Protein AF-A0A7M4EY88-F1 (afdb_monomer)

Secondary structure (DSSP, 8-state):
--------S-----THHHHHHHHH--PPTT--HHHHHHHHHHHHHHHHHTTSS-GGGHHHHHHHHHHHH-TT-HHHHHHTT-SS--SSPPPHHHHHHHHHHHHHHHHHHHHH---TT------SS--------------PPP-

Sequence (143 aa):
MSLVLPDAFGHSTRSGGAYYELVGTLQCKGKTLSVYVLCLEPMLQCLVTQGALSVTDTDQIRLWQVRIGAQYSSDLLWNLNLVGSRSSPPDFSHLLREIHEEEEISRLRESMWVPEDVSPQRGPMGWVLTGSHGVLPQTTPHD

Nearest PDB structures (foldseek):
  7lgc-assembly2_B  TM=9.364E-01  e=1.004E-04  Homo sapiens
  8rb3-assembly1_A  TM=8.388E-01  e=1.911E-04  Mus musculus
  8uyo-assembly1_1  TM=8.401E-01  e=1.716E-04  Homo sapiens

Solvent-accessible surface area (backbone atoms only — not comparable to full-atom values): 9289 Å² total; per-residue (Å²): 136,82,88,70,75,77,85,84,70,85,88,82,54,70,73,71,45,55,53,52,49,55,72,67,48,58,46,56,90,97,58,56,67,59,61,45,56,60,63,43,48,66,53,54,52,48,34,37,76,70,68,70,38,55,77,88,46,46,38,51,52,50,53,51,48,47,64,76,19,44,78,86,41,59,70,58,35,54,75,69,53,52,77,53,88,64,91,68,63,56,52,71,68,58,46,47,49,56,44,52,54,51,52,50,52,48,50,50,53,59,71,65,60,68,72,88,74,76,58,80,78,77,52,100,62,94,72,80,88,75,80,88,77,84,91,76,88,82,84,77,86,80,133

InterPro domains:
  IPR026523 Paraneoplastic antigen Ma [PTHR23095] (5-111)
  IPR048270 Paraneoplastic antigen Ma-like, C-terminal domain [PF14893] (5-96)

Mean predicted aligned error: 14.21 Å

Radius of gyration: 25.91 Å; Cα contacts (8 Å, |Δi|>4): 82; chains: 1; bounding box: 69×44×75 Å

pLDDT: mean 76.91, std 20.42, range [38.06, 96.12]

Foldseek 3Di:
DDPDDPPPDDDDDDLVVLVVVLLPAADDPPDALLVSLVVNVVSLVVNVVNVNDPPQCSLVSSLVSSLRRDPPCVVLCVVLVSVDDDVDGDDSVVVSVSRVVSVVVVVVVVVPDDPPPPPPPCPPDRDDDDDDDDDDDDDDDDD

Organism: Crocodylus porosus (NCBI:txid8502)

Structure (mmCIF, N/CA/C/O backbone):
data_AF-A0A7M4EY88-F1
#
_entry.id   AF-A0A7M4EY88-F1
#
loop_
_atom_site.group_PDB
_atom_site.id
_atom_site.type_symbol
_atom_site.label_atom_id
_atom_site.label_alt_id
_atom_site.label_comp_id
_atom_site.label_asym_id
_atom_site.label_entity_id
_atom_site.label_seq_id
_atom_site.pdbx_PDB_ins_code
_atom_site.Cartn_x
_atom_site.Cartn_y
_atom_site.Cartn_z
_atom_site.occupancy
_atom_site.B_iso_or_equiv
_atom_site.auth_seq_id
_atom_site.auth_comp_id
_atom_site.auth_asym_id
_atom_site.auth_atom_id
_atom_site.pdbx_PDB_model_num
ATOM 1 N N . MET A 1 1 ? 3.029 30.764 -13.798 1.00 44.28 1 MET A N 1
ATOM 2 C CA . MET A 1 1 ? 2.711 29.334 -13.993 1.00 44.28 1 MET A CA 1
ATOM 3 C C . MET A 1 1 ? 2.152 28.829 -12.678 1.00 44.28 1 MET A C 1
ATOM 5 O O . MET A 1 1 ? 2.896 28.735 -11.715 1.00 44.28 1 MET A O 1
ATOM 9 N N . SER A 1 2 ? 0.830 28.683 -12.601 1.00 38.56 2 SER A N 1
ATOM 10 C CA . SER A 1 2 ? 0.125 28.331 -11.366 1.00 38.56 2 SER A CA 1
ATOM 11 C C . SER A 1 2 ? 0.127 26.810 -11.218 1.00 38.56 2 SER A C 1
ATOM 13 O O . SER A 1 2 ? -0.500 26.126 -12.023 1.00 38.56 2 SER A O 1
ATOM 15 N N . LEU A 1 3 ? 0.866 26.275 -10.244 1.00 46.06 3 LEU A N 1
ATOM 16 C CA . LEU A 1 3 ? 0.772 24.870 -9.839 1.00 46.06 3 LEU A CA 1
ATOM 17 C C . LEU A 1 3 ? -0.452 24.718 -8.931 1.00 46.06 3 LEU A C 1
ATOM 19 O O . LEU A 1 3 ? -0.335 24.632 -7.713 1.00 46.06 3 LEU A O 1
ATOM 23 N N . VAL A 1 4 ? -1.638 24.734 -9.535 1.00 46.19 4 VAL A N 1
ATOM 24 C CA . VAL A 1 4 ? -2.851 24.228 -8.890 1.00 46.19 4 VAL A CA 1
ATOM 25 C C . VAL A 1 4 ? -2.918 22.755 -9.254 1.00 46.19 4 VAL A C 1
ATOM 27 O O . VAL A 1 4 ? -3.239 22.400 -10.387 1.00 46.19 4 VAL A O 1
ATOM 30 N N . LEU A 1 5 ? -2.531 21.898 -8.310 1.00 51.09 5 LEU A N 1
ATOM 31 C CA . LEU A 1 5 ? -2.871 20.483 -8.385 1.00 51.09 5 LEU A CA 1
ATOM 32 C C 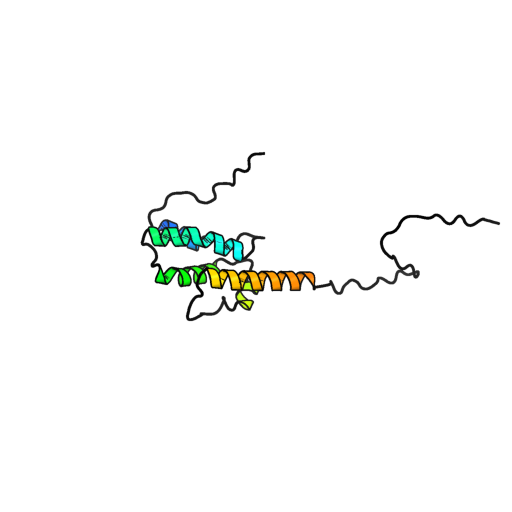. LEU A 1 5 ? -4.405 20.402 -8.417 1.00 51.09 5 LEU A C 1
ATOM 34 O O . LEU A 1 5 ? -5.038 21.030 -7.565 1.00 51.09 5 LEU A O 1
ATOM 38 N N . PRO A 1 6 ? -5.016 19.710 -9.393 1.00 44.69 6 PRO A N 1
ATOM 39 C CA . PRO A 1 6 ? -6.446 19.486 -9.357 1.00 44.69 6 PRO A CA 1
ATOM 40 C C . PRO A 1 6 ? -6.769 18.713 -8.080 1.00 44.69 6 PRO A C 1
ATOM 42 O O . PRO A 1 6 ? -6.236 17.630 -7.841 1.00 44.69 6 PRO A O 1
ATOM 45 N N . ASP A 1 7 ? -7.604 19.349 -7.266 1.00 49.44 7 ASP A N 1
ATOM 46 C CA . ASP A 1 7 ? -8.372 18.795 -6.163 1.00 49.44 7 ASP A CA 1
ATOM 47 C C . ASP A 1 7 ? -8.974 17.450 -6.607 1.00 49.44 7 ASP A C 1
ATOM 49 O O . ASP A 1 7 ? -9.977 17.399 -7.315 1.00 49.44 7 ASP A O 1
ATOM 53 N N . ALA A 1 8 ? -8.269 16.354 -6.318 1.00 48.59 8 ALA A N 1
ATOM 54 C CA . ALA A 1 8 ? -8.650 15.012 -6.755 1.00 48.59 8 ALA A CA 1
ATOM 55 C C . ALA A 1 8 ? -9.539 14.293 -5.734 1.00 48.59 8 ALA A C 1
ATOM 57 O O . ALA A 1 8 ? -9.941 13.162 -5.979 1.00 48.59 8 ALA A O 1
ATOM 58 N N . PHE A 1 9 ? -9.847 14.922 -4.602 1.00 52.97 9 PHE A N 1
ATOM 59 C CA . PHE A 1 9 ? -10.569 14.279 -3.514 1.00 52.97 9 PHE A CA 1
ATOM 60 C C . PHE A 1 9 ? -11.684 15.201 -3.044 1.00 52.97 9 PHE A C 1
ATOM 62 O O . PHE A 1 9 ? -11.517 16.048 -2.168 1.00 52.97 9 PHE A O 1
ATOM 69 N N . GLY A 1 10 ? -12.831 15.038 -3.704 1.00 44.38 10 GLY A N 1
ATOM 70 C CA . GLY A 1 10 ? -14.067 15.713 -3.358 1.00 44.38 10 GLY A CA 1
ATOM 71 C C . GLY A 1 10 ? -14.415 15.457 -1.896 1.00 44.38 10 GLY A C 1
ATOM 72 O O . GLY A 1 10 ? -14.808 14.362 -1.504 1.00 44.38 10 GLY A O 1
ATOM 73 N N . HIS A 1 11 ? -14.298 16.502 -1.086 1.00 55.97 11 HIS A N 1
ATOM 74 C CA . HIS A 1 11 ? -14.772 16.514 0.286 1.00 55.97 11 HIS A CA 1
ATOM 75 C C . HIS A 1 11 ? -16.288 16.297 0.334 1.00 55.97 11 HIS A C 1
ATOM 77 O O . HIS A 1 11 ? -17.039 17.109 -0.201 1.00 55.97 11 HIS A O 1
ATOM 83 N N . SER A 1 12 ? -16.710 15.251 1.055 1.00 59.31 12 SER A N 1
ATOM 84 C CA . SER A 1 12 ? -17.962 15.123 1.824 1.00 59.31 12 SER A CA 1
ATOM 85 C C . SER A 1 12 ? -18.593 13.751 1.620 1.00 59.31 12 SER A C 1
ATOM 87 O O . SER A 1 12 ? -19.503 13.605 0.806 1.00 59.31 12 SER A O 1
ATOM 89 N N . THR A 1 13 ? -18.240 12.770 2.452 1.00 38.97 13 THR A N 1
ATOM 90 C CA . THR A 1 13 ? -19.181 11.682 2.726 1.00 38.97 13 THR A CA 1
ATOM 91 C C . THR A 1 13 ? -19.110 11.215 4.181 1.00 38.97 13 THR A C 1
ATOM 93 O O . THR A 1 13 ? -18.085 10.791 4.706 1.00 38.97 13 THR A O 1
ATOM 96 N N . ARG A 1 14 ? -20.271 11.309 4.836 1.00 45.69 14 ARG A N 1
ATOM 97 C CA . ARG A 1 14 ? -20.757 10.437 5.916 1.00 45.69 14 ARG A CA 1
ATOM 98 C C . ARG A 1 14 ? -20.099 9.051 5.829 1.00 45.69 14 ARG A C 1
ATOM 100 O O . ARG A 1 14 ? -20.085 8.505 4.732 1.00 45.69 14 ARG A O 1
ATOM 107 N N . SER A 1 15 ? -19.625 8.498 6.952 1.00 53.28 15 SER A N 1
ATOM 108 C CA . SER A 1 15 ? -18.652 7.382 7.071 1.00 53.28 15 SER A CA 1
ATOM 109 C C . SER A 1 15 ? -18.779 6.173 6.124 1.00 53.28 15 SER A C 1
ATOM 111 O O . SER A 1 15 ? -17.810 5.446 5.940 1.00 53.28 15 SER A O 1
ATOM 113 N N . GLY A 1 16 ? -19.930 5.961 5.482 1.00 57.22 16 GLY A N 1
ATOM 114 C CA . GLY A 1 16 ? -20.074 5.000 4.392 1.00 57.22 16 GLY A CA 1
ATOM 115 C C . GLY A 1 16 ? -19.320 5.370 3.107 1.00 57.22 16 GLY A C 1
ATOM 116 O O . GLY A 1 16 ? -18.810 4.472 2.454 1.00 57.22 16 GLY A O 1
ATOM 117 N N . GLY A 1 17 ? -19.215 6.646 2.720 1.00 76.81 17 GLY A N 1
ATOM 118 C CA . GLY A 1 17 ? -18.610 7.014 1.429 1.00 76.81 17 GLY A CA 1
ATOM 119 C C . GLY A 1 17 ? -17.079 6.998 1.411 1.00 76.81 17 GLY A C 1
ATOM 120 O O . GLY A 1 17 ? -16.507 6.577 0.412 1.00 76.81 17 GLY A O 1
ATOM 121 N N . ALA A 1 18 ? -16.423 7.328 2.527 1.00 83.00 18 ALA A N 1
ATOM 122 C CA . ALA A 1 18 ? -14.963 7.270 2.643 1.00 83.00 18 ALA A CA 1
ATOM 123 C C . ALA A 1 18 ? -14.421 5.839 2.462 1.00 83.00 18 ALA A C 1
ATOM 125 O O . ALA A 1 18 ? -13.331 5.637 1.932 1.00 83.00 18 ALA A O 1
ATOM 126 N N . TYR A 1 19 ? -15.195 4.824 2.865 1.00 87.06 19 TYR A N 1
ATOM 127 C CA . TYR A 1 19 ? -14.818 3.430 2.640 1.00 87.06 19 TYR A CA 1
ATOM 128 C C . TYR A 1 19 ? -14.920 3.062 1.154 1.00 87.06 19 TYR A C 1
ATOM 130 O O . TYR A 1 19 ? -14.006 2.452 0.609 1.00 87.06 19 TYR A O 1
ATOM 138 N N . TYR A 1 20 ? -15.993 3.477 0.469 1.00 88.00 20 TYR A N 1
ATOM 139 C CA . TYR A 1 20 ? -16.120 3.268 -0.979 1.00 88.00 20 TYR A CA 1
ATOM 140 C C . TYR A 1 20 ? -15.041 4.007 -1.774 1.00 88.00 20 TYR A C 1
ATOM 142 O O . TYR A 1 20 ? -14.564 3.486 -2.778 1.00 88.00 20 TYR A O 1
ATOM 150 N N . GLU A 1 21 ? -14.638 5.190 -1.319 1.00 89.50 21 GLU A N 1
ATOM 151 C CA . GLU A 1 21 ? -13.544 5.963 -1.903 1.00 89.50 21 GLU A CA 1
ATOM 152 C C . GLU A 1 21 ? -12.199 5.236 -1.770 1.00 89.50 21 GLU A C 1
ATOM 154 O O . GLU A 1 21 ? -11.481 5.092 -2.761 1.00 89.50 21 GLU A O 1
ATOM 159 N N . LEU A 1 22 ? -11.908 4.671 -0.590 1.00 91.88 22 LEU A N 1
ATOM 160 C CA . LEU A 1 22 ? -10.734 3.820 -0.395 1.00 91.88 22 LEU A CA 1
ATOM 161 C C . LEU A 1 22 ? -10.743 2.639 -1.374 1.00 91.88 22 LEU A C 1
ATOM 163 O O . LEU A 1 22 ? -9.777 2.455 -2.108 1.00 91.88 22 LEU A O 1
ATOM 167 N N . VAL A 1 23 ? -11.839 1.871 -1.415 1.00 90.12 23 VAL A N 1
ATOM 168 C CA . VAL A 1 23 ? -11.958 0.679 -2.276 1.00 90.12 23 VAL A CA 1
ATOM 169 C C . VAL A 1 23 ? -11.857 1.040 -3.759 1.00 90.12 23 VAL A C 1
ATOM 171 O O . VAL A 1 23 ? -11.254 0.301 -4.535 1.00 90.12 23 VAL A O 1
ATOM 174 N N . GLY A 1 24 ? -12.421 2.183 -4.154 1.00 91.75 24 GLY A N 1
ATOM 175 C CA . GLY A 1 24 ? -12.385 2.689 -5.525 1.00 91.75 24 GLY A CA 1
ATOM 176 C C . GLY A 1 24 ? -11.034 3.262 -5.955 1.00 91.75 24 GLY A C 1
ATOM 177 O O . GLY A 1 24 ? -10.847 3.533 -7.142 1.00 91.75 24 GLY A O 1
ATOM 178 N N . THR A 1 25 ? -10.086 3.447 -5.032 1.00 92.62 25 THR A N 1
ATOM 179 C CA . THR A 1 25 ? -8.769 3.990 -5.365 1.00 92.62 25 THR A CA 1
ATOM 180 C C . THR A 1 25 ? -7.904 2.917 -6.019 1.00 92.62 25 THR A C 1
ATOM 182 O O . THR A 1 25 ? -7.561 1.909 -5.404 1.00 92.62 25 THR A O 1
ATOM 185 N N . LEU A 1 26 ? -7.499 3.169 -7.265 1.00 94.31 26 LEU A N 1
ATOM 186 C CA . LEU A 1 26 ? -6.604 2.313 -8.040 1.00 94.31 26 LEU A CA 1
ATOM 187 C C . LEU A 1 26 ? -5.263 3.009 -8.284 1.00 94.31 26 LEU A C 1
ATOM 189 O O . LEU A 1 26 ? -5.177 4.237 -8.352 1.00 94.31 26 LEU A O 1
ATOM 193 N N . GLN A 1 27 ? -4.209 2.218 -8.464 1.00 94.50 27 GLN A N 1
ATOM 194 C CA . GLN A 1 27 ? -2.900 2.727 -8.849 1.00 94.50 27 GLN A CA 1
ATOM 195 C C . GLN A 1 27 ? -2.978 3.433 -10.208 1.00 94.50 27 GLN A C 1
ATOM 197 O O . GLN A 1 27 ? -3.394 2.853 -11.208 1.00 94.50 27 GLN A O 1
ATOM 202 N N . CYS A 1 28 ? -2.505 4.677 -10.268 1.00 91.94 28 CYS A N 1
ATOM 203 C CA . CYS A 1 28 ? -2.418 5.434 -11.513 1.00 91.94 28 CYS A CA 1
ATOM 204 C C . CYS A 1 28 ? -1.328 4.883 -12.445 1.00 91.94 28 CYS A C 1
ATOM 206 O O . CYS A 1 28 ? -0.235 4.514 -12.011 1.00 91.94 28 CYS A O 1
ATOM 208 N N . LYS A 1 29 ? -1.587 4.914 -13.758 1.00 91.25 29 LYS A N 1
ATOM 209 C CA . LYS A 1 29 ? -0.614 4.489 -14.773 1.00 91.25 29 LYS A CA 1
ATOM 210 C C . LYS A 1 29 ? 0.677 5.304 -14.664 1.00 91.25 29 LYS A C 1
ATOM 212 O O . LYS A 1 29 ? 0.634 6.530 -14.590 1.00 91.25 29 LYS A O 1
ATOM 217 N N . GLY A 1 30 ? 1.821 4.620 -14.681 1.00 89.75 30 GLY A N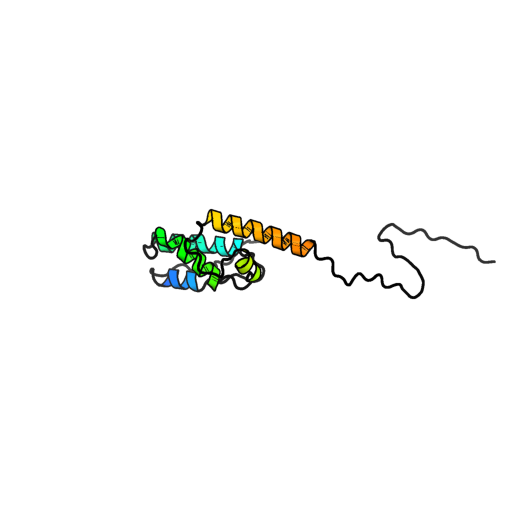 1
ATOM 218 C CA . GLY A 1 30 ? 3.142 5.252 -14.590 1.00 89.75 30 GLY A CA 1
ATOM 219 C C . GLY A 1 30 ? 3.510 5.776 -13.196 1.00 89.75 30 GLY A C 1
ATOM 220 O O . GLY A 1 30 ? 4.525 6.455 -13.060 1.00 89.75 30 GLY A O 1
ATOM 221 N N . LYS A 1 31 ? 2.707 5.494 -12.161 1.00 91.88 31 LYS A N 1
ATOM 222 C CA . LYS A 1 31 ? 3.077 5.728 -10.759 1.00 91.88 31 LYS A CA 1
ATOM 223 C C . LYS A 1 31 ? 3.584 4.438 -10.129 1.00 91.88 31 LYS A C 1
ATOM 225 O O . LYS A 1 31 ? 3.081 3.359 -10.431 1.00 91.88 31 LYS A O 1
ATOM 230 N N . THR A 1 32 ? 4.571 4.570 -9.252 1.00 95.12 32 THR A N 1
ATOM 231 C CA . THR A 1 32 ? 5.149 3.454 -8.502 1.00 95.12 32 THR A CA 1
ATOM 232 C C . THR A 1 32 ? 4.157 2.918 -7.466 1.00 95.12 32 THR A C 1
ATOM 234 O O . THR A 1 32 ? 3.163 3.578 -7.137 1.00 95.12 32 THR A O 1
ATOM 237 N N . LEU A 1 33 ? 4.412 1.712 -6.962 1.00 94.94 33 LEU A N 1
ATOM 238 C CA . LEU A 1 33 ? 3.572 1.089 -5.945 1.00 94.94 33 LEU A CA 1
ATOM 239 C C . LEU A 1 33 ? 3.683 1.852 -4.619 1.00 94.94 33 LEU A C 1
ATOM 241 O O . LEU A 1 33 ? 2.674 2.083 -3.956 1.00 94.94 33 LEU A O 1
ATOM 245 N N . SER A 1 34 ? 4.885 2.322 -4.283 1.00 96.12 34 SER A N 1
ATOM 246 C CA . SER A 1 34 ? 5.163 3.178 -3.124 1.00 96.12 34 SER A CA 1
ATOM 247 C C . SER A 1 34 ? 4.289 4.434 -3.090 1.00 96.12 34 SER A C 1
ATOM 249 O O . SER A 1 34 ? 3.679 4.737 -2.065 1.00 96.12 34 SER A O 1
ATOM 251 N N . VAL A 1 35 ? 4.160 5.136 -4.222 1.00 96.12 35 VAL A N 1
ATOM 252 C CA . VAL A 1 35 ? 3.303 6.329 -4.342 1.00 96.12 35 VAL A CA 1
ATOM 253 C C . VAL A 1 35 ? 1.838 5.979 -4.112 1.00 96.12 35 VAL A C 1
ATOM 255 O O . VAL A 1 35 ? 1.143 6.703 -3.406 1.00 96.12 35 VAL A O 1
ATOM 258 N N . TYR A 1 36 ? 1.367 4.870 -4.682 1.00 95.44 36 TYR A N 1
ATOM 259 C CA . TYR A 1 36 ? -0.004 4.419 -4.466 1.00 95.44 36 TYR A CA 1
ATOM 260 C C . TYR A 1 36 ? -0.275 4.115 -2.985 1.00 95.44 36 TYR A C 1
ATOM 262 O O . TYR A 1 36 ? -1.246 4.628 -2.437 1.00 95.44 36 TYR A O 1
ATOM 270 N N . VAL A 1 37 ? 0.612 3.371 -2.315 1.00 95.00 37 VAL A N 1
ATOM 271 C CA . VAL A 1 37 ? 0.486 3.053 -0.882 1.00 95.00 37 VAL A CA 1
ATOM 272 C C . VAL A 1 37 ? 0.506 4.316 -0.017 1.00 95.00 37 VAL A C 1
ATOM 274 O O . VAL A 1 37 ? -0.312 4.445 0.888 1.00 95.00 37 VAL A O 1
ATOM 277 N N . LEU A 1 38 ? 1.368 5.288 -0.331 1.00 95.94 38 LEU A N 1
ATOM 278 C CA . LEU A 1 38 ? 1.397 6.587 0.351 1.00 95.94 38 LEU A CA 1
ATOM 279 C C . LEU A 1 38 ? 0.070 7.349 0.231 1.00 95.94 38 LEU A C 1
ATOM 281 O O . LEU A 1 38 ? -0.347 8.006 1.183 1.00 95.94 38 LEU A O 1
ATOM 285 N N . CYS A 1 39 ? -0.609 7.254 -0.914 1.00 94.75 39 CYS A N 1
ATOM 286 C CA . CYS A 1 39 ? -1.922 7.868 -1.103 1.00 94.75 39 CYS A CA 1
ATOM 287 C C . CYS A 1 39 ? -3.030 7.187 -0.282 1.00 94.75 39 CYS A C 1
ATOM 289 O O . CYS A 1 39 ? -4.029 7.841 0.009 1.00 94.75 39 CYS A O 1
ATOM 291 N N . LEU A 1 40 ? -2.870 5.919 0.122 1.00 94.38 40 LEU A N 1
ATOM 292 C CA . LEU A 1 40 ? -3.866 5.208 0.933 1.00 94.38 40 LEU A CA 1
ATOM 293 C C . LEU A 1 40 ? -3.907 5.684 2.391 1.00 94.38 40 LEU A C 1
ATOM 295 O O . LEU A 1 40 ? -4.981 5.722 2.992 1.00 94.38 40 LEU A O 1
ATOM 299 N N . GLU A 1 41 ? -2.767 6.079 2.959 1.00 94.75 41 GLU A N 1
ATOM 300 C CA . GLU A 1 41 ? -2.670 6.448 4.377 1.00 94.75 41 GLU A CA 1
ATOM 301 C C . GLU A 1 41 ? -3.629 7.546 4.841 1.00 94.75 41 GLU A C 1
ATOM 303 O O . GLU A 1 41 ? -4.305 7.329 5.849 1.00 94.75 41 GLU A O 1
ATOM 308 N N . PRO A 1 42 ? -3.756 8.704 4.164 1.00 93.56 42 PRO A N 1
ATOM 309 C CA . PRO A 1 42 ? -4.696 9.728 4.609 1.00 93.56 42 PRO A CA 1
ATOM 310 C C . PRO A 1 42 ? -6.152 9.236 4.587 1.00 93.56 42 PRO A C 1
ATOM 312 O O . PRO A 1 42 ? -6.938 9.624 5.452 1.00 93.56 42 PRO A O 1
ATOM 315 N N . MET A 1 43 ? -6.519 8.341 3.661 1.00 93.94 43 MET A N 1
ATOM 316 C CA . MET A 1 43 ? -7.864 7.753 3.609 1.00 93.94 43 MET A CA 1
ATOM 317 C C . MET A 1 43 ? -8.097 6.776 4.766 1.00 93.94 43 MET A C 1
ATOM 319 O O . MET A 1 43 ? -9.129 6.842 5.435 1.00 93.94 43 MET A O 1
ATOM 323 N N . LEU A 1 44 ? -7.118 5.917 5.061 1.00 94.44 44 LEU A N 1
ATOM 324 C CA . LEU A 1 44 ? -7.168 4.999 6.203 1.00 94.44 44 LEU A CA 1
ATOM 325 C C . LEU A 1 44 ? -7.244 5.761 7.534 1.00 94.44 44 LEU A C 1
ATOM 327 O O . LEU A 1 44 ? -8.074 5.445 8.385 1.00 94.44 44 LEU A O 1
ATOM 331 N N . GLN A 1 45 ? -6.441 6.815 7.696 1.00 93.88 45 GLN A N 1
ATOM 332 C CA . GLN A 1 45 ? -6.475 7.683 8.876 1.00 93.88 45 GLN A CA 1
ATOM 333 C C . GLN A 1 45 ? -7.818 8.405 9.028 1.00 93.88 45 GLN A C 1
ATOM 335 O O . GLN A 1 45 ? -8.323 8.540 10.147 1.00 93.88 45 GLN A O 1
ATOM 340 N N . CYS A 1 46 ? -8.424 8.836 7.918 1.00 93.25 46 CYS A N 1
ATOM 341 C CA . CYS A 1 46 ? -9.760 9.423 7.921 1.00 93.25 46 CYS A CA 1
ATOM 342 C C . CYS A 1 46 ? -10.802 8.419 8.439 1.00 93.25 46 CYS A C 1
ATOM 344 O O . CYS A 1 46 ? -11.568 8.744 9.348 1.00 93.25 46 CYS A O 1
ATOM 346 N N . LEU A 1 47 ? -10.776 7.175 7.951 1.00 92.56 47 LEU A N 1
ATOM 347 C CA . LEU A 1 47 ? -11.682 6.109 8.398 1.00 92.56 47 LEU A CA 1
ATOM 348 C C . LEU A 1 47 ? -11.518 5.770 9.883 1.00 92.56 47 LEU A C 1
ATOM 350 O O . LEU A 1 47 ? -12.517 5.594 10.583 1.00 92.56 47 LEU A O 1
ATOM 354 N N . VAL A 1 48 ? -10.279 5.726 10.378 1.00 93.81 48 VAL A N 1
ATOM 355 C CA . VAL A 1 48 ? -9.988 5.524 11.806 1.00 93.81 48 VAL A CA 1
ATOM 356 C C . VAL A 1 48 ? -10.540 6.679 12.640 1.00 93.81 48 VAL A C 1
ATOM 358 O O . VAL A 1 48 ? -11.228 6.456 13.634 1.00 93.81 48 VAL A O 1
ATOM 361 N N . THR A 1 49 ? -10.306 7.920 12.210 1.00 92.56 49 THR A N 1
ATOM 362 C CA . THR A 1 49 ? -10.777 9.126 12.915 1.00 92.56 49 THR A CA 1
ATOM 363 C C . THR A 1 49 ? -12.306 9.198 12.963 1.00 92.56 49 THR A C 1
ATOM 365 O O . THR A 1 49 ? -12.880 9.655 13.948 1.00 92.56 49 THR A O 1
ATOM 368 N N . GLN A 1 50 ? -12.982 8.710 11.922 1.00 90.12 50 GLN A N 1
ATOM 369 C CA . GLN A 1 50 ? -14.442 8.621 11.855 1.00 90.12 50 GLN A CA 1
ATOM 370 C C . GLN A 1 50 ? -15.027 7.424 12.626 1.00 90.12 50 GLN A C 1
ATOM 372 O O . GLN A 1 50 ? -16.250 7.288 12.691 1.00 90.12 50 GLN A O 1
ATOM 377 N N . GLY A 1 51 ? -14.188 6.543 13.183 1.00 88.50 51 GLY A N 1
ATOM 378 C CA . GLY A 1 51 ? -14.616 5.310 13.850 1.00 88.50 51 GLY A CA 1
ATOM 379 C C . GLY A 1 51 ? -15.169 4.243 12.897 1.00 88.50 51 GLY A C 1
ATOM 380 O O . GLY A 1 51 ? -15.825 3.306 13.345 1.00 88.50 51 GLY A O 1
ATOM 381 N N . ALA A 1 52 ? -14.929 4.383 11.590 1.00 89.19 52 ALA A N 1
ATOM 382 C CA . ALA A 1 52 ? -15.350 3.429 10.564 1.00 89.19 52 ALA A CA 1
ATOM 383 C C . ALA A 1 52 ? -14.377 2.247 10.414 1.00 89.19 52 ALA A C 1
ATOM 385 O O . ALA A 1 52 ? -14.742 1.220 9.847 1.00 89.19 52 ALA A O 1
ATOM 386 N N . LEU A 1 53 ? -13.149 2.396 10.916 1.00 92.00 53 LEU A N 1
ATOM 387 C CA . LEU A 1 53 ? -12.097 1.387 10.887 1.00 92.00 53 LEU A CA 1
ATOM 388 C C . LEU A 1 53 ? -11.394 1.328 12.247 1.00 92.00 53 LEU A C 1
ATOM 390 O O . LEU A 1 53 ? -11.058 2.363 12.820 1.00 92.00 53 LEU A O 1
ATOM 394 N N . SER A 1 54 ? -11.155 0.122 12.765 1.00 93.44 54 SER A N 1
ATOM 395 C CA . SER A 1 54 ? -10.323 -0.061 13.957 1.00 93.44 54 SER A CA 1
ATOM 396 C C . SER A 1 54 ? -8.849 0.145 13.614 1.00 93.44 54 SER A C 1
ATOM 398 O O . SER A 1 54 ? -8.376 -0.339 12.586 1.00 93.44 54 SER A O 1
ATOM 400 N N . VAL A 1 55 ? -8.088 0.765 14.523 1.00 91.62 55 VAL A N 1
ATOM 401 C CA . VAL A 1 55 ? -6.626 0.903 14.391 1.00 91.62 55 VAL A CA 1
ATOM 402 C C . VAL A 1 55 ? -5.965 -0.461 14.157 1.00 91.62 55 VAL A C 1
ATOM 404 O O . VAL A 1 55 ? -5.074 -0.562 13.319 1.00 91.62 55 VAL A O 1
ATOM 407 N N . THR A 1 56 ? -6.454 -1.515 14.821 1.00 90.88 56 THR A N 1
ATOM 408 C CA . THR A 1 56 ? -5.938 -2.893 14.708 1.00 90.88 56 THR A CA 1
ATOM 409 C C . THR A 1 56 ? -6.121 -3.512 13.326 1.00 90.88 56 THR A C 1
ATOM 411 O O . THR A 1 56 ? -5.397 -4.436 12.967 1.00 90.88 56 THR A O 1
ATOM 414 N N . ASP A 1 57 ? -7.083 -3.012 12.553 1.00 91.94 57 ASP A N 1
ATOM 415 C CA . ASP A 1 57 ? -7.435 -3.562 11.245 1.00 91.94 57 ASP A CA 1
ATOM 416 C C . ASP A 1 57 ? -6.804 -2.755 10.105 1.00 91.94 57 ASP A C 1
ATOM 418 O O . ASP A 1 57 ? -6.820 -3.192 8.956 1.00 91.94 57 ASP A O 1
ATOM 422 N N . THR A 1 58 ? -6.202 -1.601 10.412 1.00 94.19 58 THR A N 1
ATOM 423 C CA . THR A 1 58 ? -5.619 -0.680 9.425 1.00 94.19 58 THR A CA 1
ATOM 424 C C . THR A 1 58 ? -4.606 -1.372 8.521 1.00 94.19 58 THR A C 1
ATOM 426 O O . THR A 1 58 ? -4.679 -1.237 7.302 1.00 94.19 58 THR A O 1
ATOM 429 N N . ASP A 1 59 ? -3.697 -2.160 9.099 1.00 94.56 59 ASP A N 1
ATOM 430 C CA . ASP A 1 59 ? -2.656 -2.854 8.339 1.00 94.56 59 ASP A CA 1
ATOM 431 C C . ASP A 1 59 ? -3.238 -3.952 7.436 1.00 94.56 59 ASP A C 1
ATOM 433 O O . ASP A 1 59 ? -2.789 -4.142 6.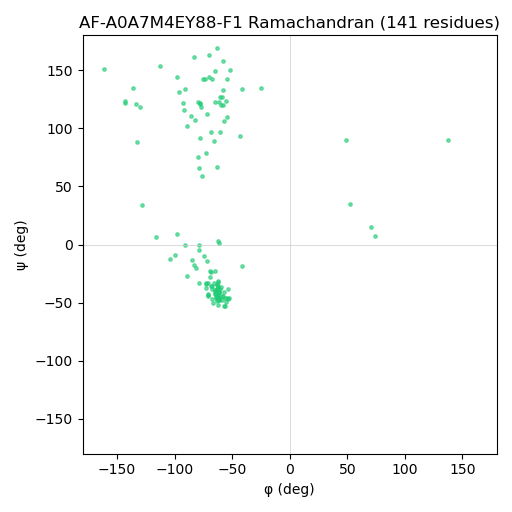303 1.00 94.56 59 ASP A O 1
ATOM 437 N N . GLN A 1 60 ? -4.292 -4.635 7.899 1.00 92.94 60 GLN A N 1
ATOM 438 C CA . GLN A 1 60 ? -4.997 -5.642 7.104 1.00 92.94 60 GLN A CA 1
ATOM 439 C C . GLN A 1 60 ? -5.732 -5.006 5.926 1.00 92.94 60 GLN A C 1
ATOM 441 O O . GLN A 1 60 ? -5.610 -5.484 4.797 1.00 92.94 60 GLN A O 1
ATOM 446 N N . ILE A 1 61 ? -6.464 -3.917 6.171 1.00 94.31 61 ILE A N 1
ATOM 447 C CA . ILE A 1 61 ? -7.188 -3.195 5.122 1.00 94.31 61 ILE A CA 1
ATOM 448 C C . ILE A 1 61 ? -6.215 -2.571 4.124 1.00 94.31 61 ILE A C 1
ATOM 450 O O . ILE A 1 61 ? -6.453 -2.671 2.922 1.00 94.31 61 ILE A O 1
ATOM 454 N N . ARG A 1 62 ? -5.089 -2.012 4.585 1.00 95.12 62 ARG A N 1
ATOM 455 C CA . ARG A 1 62 ? -4.024 -1.523 3.702 1.00 95.12 62 ARG A CA 1
ATOM 456 C C . ARG A 1 62 ? -3.545 -2.627 2.772 1.00 95.12 62 ARG A C 1
ATOM 458 O O . ARG A 1 62 ? -3.548 -2.447 1.558 1.00 95.12 62 ARG A O 1
ATOM 465 N N . LEU A 1 63 ? -3.166 -3.779 3.324 1.00 93.75 63 LEU A N 1
ATOM 466 C CA . LEU A 1 63 ? -2.655 -4.894 2.530 1.00 93.75 63 LEU A CA 1
ATOM 467 C C . LEU A 1 63 ? -3.706 -5.432 1.551 1.00 93.75 63 LEU A C 1
ATOM 469 O O . LEU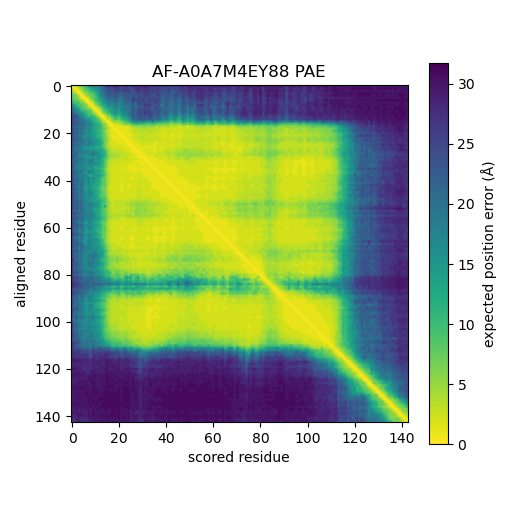 A 1 63 ? -3.389 -5.729 0.399 1.00 93.75 63 LEU A O 1
ATOM 473 N N . TRP A 1 64 ? -4.962 -5.531 1.983 1.00 93.38 64 TRP A N 1
ATOM 474 C CA . TRP A 1 64 ? -6.066 -5.921 1.112 1.00 93.38 64 TRP A CA 1
ATOM 475 C C . TRP A 1 64 ? -6.258 -4.926 -0.044 1.00 93.38 64 TRP A C 1
ATOM 477 O O . TRP A 1 64 ? -6.315 -5.352 -1.197 1.00 93.38 64 TRP A O 1
ATOM 487 N N . GLN A 1 65 ? -6.247 -3.619 0.234 1.00 94.94 65 GLN A N 1
ATOM 488 C CA . GLN A 1 65 ? -6.382 -2.573 -0.784 1.00 94.94 65 GLN A CA 1
ATOM 489 C C . GLN A 1 65 ? -5.189 -2.547 -1.751 1.00 94.94 65 GLN A C 1
ATOM 491 O O . GLN A 1 65 ? -5.349 -2.285 -2.946 1.00 94.94 65 GLN A O 1
ATOM 496 N N . VAL A 1 66 ? -3.987 -2.870 -1.267 1.00 93.94 66 VAL A N 1
ATOM 497 C CA . VAL A 1 66 ? -2.804 -3.061 -2.116 1.00 93.94 66 V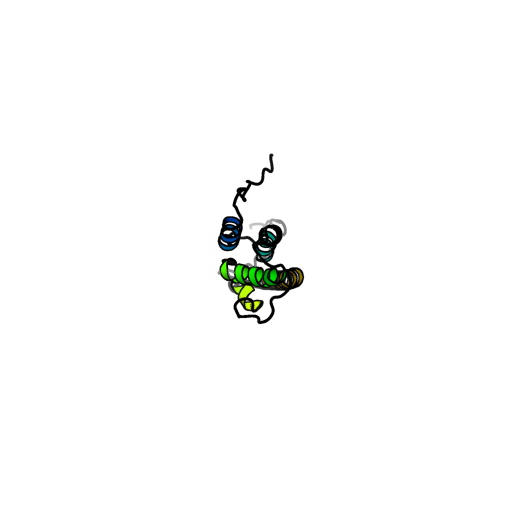AL A CA 1
ATOM 498 C C . VAL A 1 66 ? -3.015 -4.201 -3.104 1.00 93.94 66 VAL A C 1
ATOM 500 O O . VAL A 1 66 ? -2.776 -4.013 -4.292 1.00 93.94 66 VAL A O 1
ATOM 503 N N . ARG A 1 67 ? -3.535 -5.349 -2.656 1.00 92.12 67 ARG A N 1
ATOM 504 C CA . ARG A 1 67 ? -3.785 -6.506 -3.533 1.00 92.12 67 ARG A CA 1
ATOM 505 C C . ARG A 1 67 ? -4.776 -6.209 -4.652 1.00 92.12 67 ARG A C 1
ATOM 507 O O . ARG A 1 67 ? -4.571 -6.680 -5.766 1.00 92.12 67 ARG A O 1
ATOM 514 N N . ILE A 1 68 ? -5.848 -5.472 -4.357 1.00 91.62 68 ILE A N 1
ATOM 515 C CA . ILE A 1 68 ? -6.914 -5.233 -5.339 1.00 91.62 68 ILE A CA 1
ATOM 516 C C . ILE A 1 68 ? -6.680 -3.993 -6.211 1.00 91.62 68 ILE A C 1
ATOM 518 O O . ILE A 1 68 ? -7.158 -3.964 -7.342 1.00 91.62 68 ILE A O 1
ATOM 522 N N . GLY A 1 69 ? -5.951 -2.984 -5.722 1.00 91.31 69 GLY A N 1
ATOM 523 C CA . GLY A 1 69 ? -5.792 -1.706 -6.425 1.00 91.31 69 GLY A CA 1
ATOM 524 C C . GLY A 1 69 ? -4.443 -1.487 -7.115 1.00 91.31 69 GLY A C 1
ATOM 525 O O . GLY A 1 69 ? -4.333 -0.585 -7.947 1.00 91.31 69 GLY A O 1
ATOM 526 N N . ALA A 1 70 ? -3.421 -2.306 -6.843 1.00 92.81 70 ALA A N 1
ATOM 527 C CA . ALA A 1 70 ? -2.097 -2.207 -7.471 1.00 92.81 70 ALA A CA 1
ATOM 528 C C . ALA A 1 70 ? -2.051 -2.817 -8.889 1.00 92.81 70 ALA A C 1
ATOM 530 O O . ALA A 1 70 ? -1.383 -3.816 -9.158 1.00 92.81 70 ALA A O 1
ATOM 531 N N . GLN A 1 71 ? -2.777 -2.201 -9.820 1.00 90.06 71 GLN A N 1
ATOM 532 C CA . GLN A 1 71 ? -3.007 -2.734 -11.167 1.00 90.06 71 GLN A CA 1
ATOM 533 C C . GLN A 1 71 ? -1.796 -2.695 -12.123 1.00 90.06 71 GLN A C 1
ATOM 535 O O . GLN A 1 71 ? -1.849 -3.325 -13.176 1.00 90.06 71 GLN A O 1
ATOM 540 N N . TYR A 1 72 ? -0.729 -1.951 -11.807 1.00 89.69 72 TYR A N 1
ATOM 541 C CA . TYR A 1 72 ? 0.453 -1.803 -12.677 1.00 89.69 72 TYR A CA 1
ATOM 542 C C . TYR A 1 72 ? 1.737 -2.365 -12.060 1.00 89.69 72 TYR A C 1
ATOM 544 O O . TYR A 1 72 ? 2.817 -2.191 -12.618 1.00 89.69 72 TYR A O 1
ATOM 552 N N . SER A 1 73 ? 1.640 -3.021 -10.905 1.00 91.12 73 SER A N 1
ATOM 553 C CA . SER A 1 73 ? 2.798 -3.517 -10.156 1.00 91.12 73 SER A CA 1
ATOM 554 C C . SER A 1 73 ? 2.655 -4.993 -9.791 1.00 91.12 73 SER A C 1
ATOM 556 O O . SER A 1 73 ? 3.131 -5.417 -8.744 1.00 91.12 73 SER A O 1
ATOM 558 N N . SER A 1 74 ? 2.011 -5.787 -10.653 1.00 87.25 74 SER A N 1
ATOM 559 C CA . SER A 1 74 ? 1.752 -7.214 -10.414 1.00 87.25 74 SER A CA 1
ATOM 560 C C . SER A 1 74 ? 3.028 -8.024 -10.158 1.00 87.25 74 SER A C 1
ATOM 562 O O . SER A 1 74 ? 3.041 -8.832 -9.231 1.00 87.25 74 SER A O 1
ATOM 564 N N . ASP A 1 75 ? 4.109 -7.766 -10.903 1.00 89.50 75 ASP A N 1
ATOM 565 C CA . ASP A 1 75 ? 5.405 -8.436 -10.694 1.00 89.50 75 ASP A CA 1
ATOM 566 C C . ASP A 1 75 ? 5.997 -8.112 -9.313 1.00 89.50 75 ASP A C 1
ATOM 568 O O . ASP A 1 75 ? 6.479 -8.990 -8.601 1.00 89.50 75 ASP A O 1
ATOM 572 N N . LEU A 1 76 ? 5.878 -6.850 -8.894 1.00 91.00 76 LEU A N 1
ATOM 573 C CA . LEU A 1 76 ? 6.287 -6.361 -7.576 1.00 91.00 76 LEU A CA 1
ATOM 574 C C . LEU A 1 76 ? 5.478 -7.032 -6.455 1.00 91.00 76 LEU A C 1
AT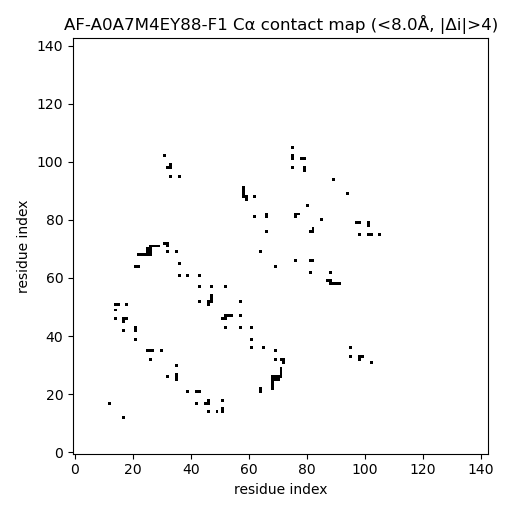OM 576 O O . LEU A 1 76 ? 6.052 -7.507 -5.480 1.00 91.00 76 LEU A O 1
ATOM 580 N N . LEU A 1 77 ? 4.151 -7.139 -6.604 1.00 90.00 77 LEU A N 1
ATOM 581 C CA . LEU A 1 77 ? 3.299 -7.838 -5.631 1.00 90.00 77 LEU A CA 1
ATOM 582 C C . LEU A 1 77 ? 3.681 -9.313 -5.490 1.00 90.00 77 LEU A C 1
ATOM 584 O O . LEU A 1 77 ? 3.613 -9.860 -4.387 1.00 90.00 77 LEU A O 1
ATOM 588 N N . TRP A 1 78 ? 4.042 -9.962 -6.599 1.00 87.31 78 TRP A N 1
ATOM 589 C CA . TRP A 1 78 ? 4.476 -11.353 -6.603 1.00 87.31 78 TRP A CA 1
ATOM 590 C C . TRP A 1 78 ? 5.806 -11.523 -5.866 1.00 87.31 78 TRP A C 1
ATOM 592 O O . TRP A 1 78 ? 5.891 -12.342 -4.950 1.00 87.31 78 TRP A O 1
ATOM 602 N N . ASN A 1 79 ? 6.808 -10.709 -6.204 1.00 86.62 79 ASN A N 1
ATOM 603 C CA . ASN A 1 79 ? 8.140 -10.776 -5.597 1.00 86.62 79 ASN A CA 1
ATOM 604 C C . ASN A 1 79 ? 8.109 -10.487 -4.091 1.00 86.62 79 ASN A C 1
ATOM 606 O O . ASN A 1 79 ? 8.797 -11.146 -3.315 1.00 86.62 79 ASN A O 1
ATOM 610 N N . LEU A 1 80 ? 7.239 -9.572 -3.663 1.00 85.62 80 LEU A N 1
ATOM 611 C CA . LEU A 1 80 ? 7.019 -9.238 -2.255 1.00 85.62 80 LEU A CA 1
ATOM 612 C C . LEU A 1 80 ? 6.124 -10.246 -1.511 1.00 85.62 80 LEU A C 1
ATOM 614 O O . LEU A 1 80 ? 5.833 -10.065 -0.328 1.00 85.62 80 LEU A O 1
ATOM 618 N N . ASN A 1 81 ? 5.641 -11.294 -2.191 1.00 83.81 81 ASN A N 1
ATOM 619 C CA . ASN A 1 81 ? 4.679 -12.261 -1.658 1.00 83.81 81 ASN A CA 1
ATOM 620 C C . ASN A 1 81 ? 3.421 -11.587 -1.063 1.00 83.81 81 ASN A C 1
ATOM 622 O O . ASN A 1 81 ? 2.839 -12.029 -0.069 1.00 83.81 81 ASN A O 1
ATOM 626 N N . LEU A 1 82 ? 2.991 -10.482 -1.676 1.00 80.69 82 LEU A N 1
ATOM 627 C CA . LEU A 1 82 ? 1.800 -9.741 -1.266 1.00 80.69 82 LEU A CA 1
ATOM 628 C C . LEU A 1 82 ? 0.531 -10.321 -1.885 1.00 80.69 82 LEU A C 1
ATOM 630 O O . LEU A 1 82 ? -0.550 -10.003 -1.409 1.00 80.69 82 LEU A O 1
ATOM 634 N N . VAL A 1 83 ? 0.636 -11.193 -2.892 1.00 72.38 83 VAL A N 1
ATOM 635 C CA . VAL A 1 83 ? -0.509 -11.863 -3.537 1.00 72.38 83 VAL A CA 1
ATOM 636 C C . VAL A 1 83 ? -1.128 -12.945 -2.634 1.00 72.38 83 VAL A C 1
ATOM 638 O O . VAL A 1 83 ? -2.340 -13.153 -2.659 1.00 72.38 83 VAL A O 1
ATOM 641 N N . GLY A 1 84 ? -0.319 -13.620 -1.808 1.00 68.75 84 GLY A N 1
ATOM 642 C CA . GLY A 1 84 ? -0.764 -14.684 -0.901 1.00 68.75 84 GLY A CA 1
ATOM 643 C C . GLY A 1 84 ? -1.334 -14.169 0.425 1.00 68.75 84 GLY A C 1
ATOM 644 O O . GLY A 1 84 ? -1.065 -13.042 0.833 1.00 68.75 84 GLY A O 1
ATOM 645 N N . SER A 1 85 ? -2.103 -15.002 1.140 1.00 64.31 85 SER A N 1
ATOM 646 C CA . SER A 1 85 ? -2.678 -14.668 2.455 1.00 64.31 85 SER A CA 1
ATOM 647 C C . SER A 1 85 ? -1.610 -14.659 3.557 1.00 64.31 85 SER A C 1
ATOM 649 O O . SER A 1 85 ? -1.487 -15.606 4.331 1.00 64.31 85 SER A O 1
ATOM 651 N N . ARG A 1 86 ? -0.823 -13.580 3.631 1.00 75.31 86 ARG A N 1
ATOM 652 C CA . ARG A 1 86 ? 0.090 -13.310 4.753 1.00 75.31 86 ARG A CA 1
ATOM 653 C C . ARG A 1 86 ? -0.730 -13.256 6.053 1.00 75.31 86 ARG A C 1
ATOM 655 O O . ARG A 1 86 ? -1.654 -12.455 6.157 1.00 75.31 86 ARG A O 1
ATOM 662 N N . SER A 1 87 ? -0.421 -14.139 7.004 1.00 72.06 87 SER A N 1
ATOM 663 C CA . SER A 1 87 ? -1.179 -14.329 8.255 1.00 72.06 87 SER A CA 1
ATOM 664 C C . SER A 1 87 ? -1.076 -13.150 9.224 1.00 72.06 87 SER A C 1
ATOM 666 O O . SER A 1 87 ? -1.969 -12.959 10.042 1.00 72.06 87 SER A O 1
ATOM 668 N N . SER A 1 88 ? -0.008 -12.359 9.115 1.00 82.62 88 SER A N 1
ATOM 669 C CA . SER A 1 88 ? 0.170 -11.101 9.837 1.00 82.62 88 SER A CA 1
ATOM 670 C C . SER A 1 88 ? 0.564 -10.009 8.841 1.00 82.62 88 SER A C 1
ATOM 672 O O . SER A 1 88 ? 1.595 -10.166 8.170 1.00 82.62 88 SER A O 1
ATOM 674 N N . PRO A 1 89 ? -0.238 -8.941 8.677 1.00 85.44 89 PRO A N 1
ATOM 675 C CA . PRO A 1 89 ? 0.120 -7.854 7.780 1.00 85.44 89 PRO A CA 1
ATOM 676 C C . PRO A 1 89 ? 1.348 -7.105 8.326 1.00 85.44 89 PRO A C 1
ATOM 678 O O . PRO A 1 89 ? 1.484 -6.945 9.540 1.00 85.44 89 PRO A O 1
ATOM 681 N N . PRO A 1 90 ? 2.262 -6.651 7.455 1.00 88.31 90 PRO A N 1
ATOM 682 C CA . PRO A 1 90 ? 3.291 -5.708 7.865 1.00 88.31 90 PRO A CA 1
ATOM 683 C C . PRO A 1 90 ? 2.646 -4.380 8.271 1.00 88.31 90 PRO A C 1
ATOM 685 O O . PRO A 1 90 ? 1.631 -3.973 7.698 1.00 88.31 90 PRO A O 1
ATOM 688 N N . ASP A 1 91 ? 3.273 -3.682 9.216 1.00 92.25 91 ASP A N 1
ATOM 689 C CA . ASP A 1 91 ? 2.950 -2.280 9.451 1.00 92.25 91 ASP A CA 1
ATOM 690 C C . ASP A 1 91 ? 3.290 -1.426 8.211 1.00 92.25 91 ASP A C 1
ATOM 692 O O . ASP A 1 91 ? 3.932 -1.872 7.250 1.00 92.25 91 ASP A O 1
ATOM 696 N N . PHE A 1 92 ? 2.833 -0.177 8.218 1.00 93.50 92 PHE A N 1
ATOM 697 C CA . PHE A 1 92 ? 3.020 0.741 7.097 1.00 93.50 92 PHE A CA 1
ATOM 698 C C . PHE A 1 92 ? 4.489 0.947 6.700 1.00 93.50 92 PHE A C 1
ATOM 700 O O . PHE A 1 92 ? 4.821 0.926 5.513 1.00 93.50 92 PHE A O 1
ATOM 707 N N . SER A 1 93 ? 5.371 1.171 7.676 1.00 94.38 93 SER A N 1
ATOM 708 C CA . SER A 1 93 ? 6.767 1.514 7.402 1.00 94.38 93 SER A CA 1
ATOM 709 C C . SER A 1 93 ? 7.540 0.303 6.891 1.00 94.38 93 SER A C 1
ATOM 711 O O . SER A 1 93 ? 8.348 0.434 5.970 1.00 94.38 93 SER A O 1
ATOM 713 N N . HIS A 1 94 ? 7.252 -0.881 7.427 1.00 93.81 94 HIS A N 1
ATOM 714 C CA . HIS A 1 94 ? 7.812 -2.134 6.960 1.00 93.81 94 HIS A CA 1
ATOM 715 C C . HIS A 1 94 ? 7.360 -2.437 5.531 1.00 93.81 94 HIS A C 1
ATOM 717 O O . HIS A 1 94 ? 8.205 -2.732 4.688 1.00 93.81 94 HIS A O 1
ATOM 723 N N . LEU A 1 95 ? 6.065 -2.284 5.232 1.00 94.12 95 LEU A N 1
ATOM 724 C CA . LEU A 1 95 ? 5.540 -2.469 3.880 1.00 94.12 95 LEU A CA 1
ATOM 725 C C . LEU A 1 95 ? 6.203 -1.514 2.879 1.00 94.12 95 LEU A C 1
ATOM 727 O O . LEU A 1 95 ? 6.645 -1.946 1.819 1.00 94.12 95 LEU A O 1
ATOM 731 N N . LEU A 1 96 ? 6.300 -0.223 3.209 1.00 95.06 96 LEU A N 1
ATOM 732 C CA . LEU A 1 96 ? 6.946 0.751 2.327 1.00 95.06 96 LEU A CA 1
ATOM 733 C C . LEU A 1 96 ? 8.425 0.457 2.104 1.00 95.06 96 LEU A C 1
ATO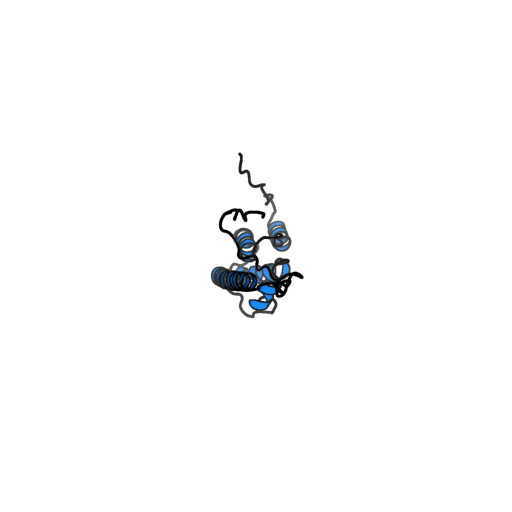M 735 O O . LEU A 1 96 ? 8.918 0.649 0.995 1.00 95.06 96 LEU A O 1
ATOM 739 N N . ARG A 1 97 ? 9.134 -0.001 3.139 1.00 95.69 97 ARG A N 1
ATOM 740 C CA . ARG A 1 97 ? 10.533 -0.406 3.006 1.00 95.69 97 ARG A CA 1
ATOM 741 C C . ARG A 1 97 ? 10.672 -1.578 2.037 1.00 95.69 97 ARG A C 1
ATOM 743 O O . ARG A 1 97 ? 11.446 -1.463 1.095 1.00 95.69 97 ARG A O 1
ATOM 750 N N . GLU A 1 98 ? 9.901 -2.649 2.248 1.00 94.06 98 GLU A N 1
ATOM 751 C CA . GLU A 1 98 ? 9.876 -3.824 1.363 1.00 94.06 98 GLU A CA 1
ATOM 752 C C . GLU A 1 98 ? 9.611 -3.384 -0.095 1.00 94.06 98 GLU A C 1
ATOM 754 O O . GLU A 1 98 ? 10.344 -3.757 -1.010 1.00 94.06 98 GLU A O 1
ATOM 759 N N . ILE A 1 99 ? 8.623 -2.505 -0.310 1.00 95.12 99 ILE A N 1
ATOM 760 C CA . ILE A 1 99 ? 8.284 -1.977 -1.639 1.00 95.12 99 ILE A CA 1
ATOM 761 C C . ILE A 1 99 ? 9.430 -1.170 -2.257 1.00 95.12 99 ILE A C 1
ATOM 763 O O . ILE A 1 99 ? 9.753 -1.397 -3.419 1.00 95.12 99 ILE A O 1
ATOM 767 N N . HIS A 1 100 ? 10.044 -0.235 -1.527 1.00 96.00 100 HIS A N 1
ATOM 768 C CA . HIS A 1 100 ? 11.148 0.566 -2.065 1.00 96.00 100 HIS A CA 1
ATOM 769 C C . HIS A 1 100 ? 12.356 -0.292 -2.452 1.00 96.00 100 HIS A C 1
ATOM 771 O O . HIS A 1 100 ? 12.979 -0.035 -3.481 1.00 96.00 100 HIS A O 1
ATOM 777 N N . GLU A 1 101 ? 12.683 -1.300 -1.643 1.00 95.12 101 GLU A N 1
ATOM 778 C CA . GLU A 1 101 ? 13.773 -2.233 -1.933 1.00 95.12 101 GLU A CA 1
ATOM 779 C C . GLU A 1 101 ? 13.503 -2.999 -3.237 1.00 95.12 101 GLU A C 1
ATOM 781 O O . GLU A 1 101 ? 14.355 -3.022 -4.126 1.00 95.12 101 GLU A O 1
ATOM 786 N N . GLU A 1 102 ? 12.299 -3.549 -3.410 1.00 94.88 102 GLU A N 1
ATOM 787 C CA . GLU A 1 102 ? 11.939 -4.286 -4.628 1.00 94.88 102 GLU A CA 1
ATOM 788 C C . GLU A 1 102 ? 11.779 -3.374 -5.859 1.00 94.88 102 GLU A C 1
ATOM 790 O O . GLU A 1 102 ? 12.116 -3.772 -6.978 1.00 94.88 102 GLU A O 1
ATOM 795 N N . GLU A 1 103 ? 11.304 -2.136 -5.683 1.00 94.56 103 GLU A N 1
ATOM 796 C CA . GLU A 1 103 ? 11.255 -1.125 -6.747 1.00 94.56 103 GLU A CA 1
ATOM 797 C C . GLU A 1 103 ? 12.661 -0.795 -7.255 1.00 94.56 103 GLU A C 1
ATOM 799 O O . GLU A 1 103 ? 12.868 -0.689 -8.467 1.00 94.56 103 GLU A O 1
ATOM 804 N N . GLU A 1 104 ? 13.638 -0.676 -6.355 1.00 94.81 104 GLU A N 1
ATOM 805 C CA . GLU A 1 104 ? 15.026 -0.415 -6.725 1.00 94.81 104 GLU A CA 1
ATOM 806 C C . GLU A 1 104 ? 15.679 -1.627 -7.395 1.00 94.81 104 GLU A C 1
ATOM 808 O O . GLU A 1 104 ? 16.315 -1.482 -8.439 1.00 94.81 104 GLU A O 1
ATOM 813 N N . ILE A 1 105 ? 15.450 -2.839 -6.880 1.00 92.44 105 ILE A N 1
ATOM 814 C CA . ILE A 1 105 ? 15.899 -4.082 -7.528 1.00 92.44 105 ILE A CA 1
ATOM 815 C C . ILE A 1 105 ? 15.317 -4.191 -8.941 1.00 92.44 105 ILE A C 1
ATOM 817 O O . ILE A 1 105 ? 16.030 -4.522 -9.891 1.00 92.44 105 ILE A O 1
ATOM 821 N N . SER A 1 106 ? 14.029 -3.887 -9.100 1.00 90.50 106 SER A N 1
ATOM 822 C CA . SER A 1 106 ? 13.349 -3.925 -10.394 1.00 90.50 106 SER A CA 1
ATOM 823 C C . SER A 1 106 ? 13.914 -2.887 -11.364 1.00 90.50 106 SER A C 1
ATOM 825 O O . SER A 1 106 ? 14.171 -3.220 -12.521 1.00 90.50 106 SER A O 1
ATOM 827 N N . ARG A 1 107 ? 14.197 -1.670 -10.884 1.00 91.69 107 ARG A N 1
ATOM 828 C CA . ARG A 1 107 ? 14.844 -0.607 -11.666 1.00 91.69 107 ARG A CA 1
ATOM 829 C C . ARG A 1 107 ? 16.249 -1.010 -12.118 1.00 91.69 107 ARG A C 1
ATOM 831 O O . ARG A 1 107 ? 16.603 -0.818 -13.280 1.00 91.69 107 ARG A O 1
ATOM 838 N N . LEU A 1 108 ? 17.046 -1.594 -11.223 1.00 90.94 108 LEU A N 1
ATOM 839 C CA . LEU A 1 108 ? 18.390 -2.077 -11.542 1.00 90.94 108 LEU A CA 1
ATOM 840 C C . LEU A 1 108 ? 18.344 -3.223 -12.558 1.00 90.94 108 LEU A C 1
ATOM 842 O O . LEU A 1 108 ? 19.108 -3.213 -13.522 1.00 90.94 108 LEU A O 1
ATOM 846 N N . ARG A 1 109 ? 17.415 -4.171 -12.394 1.00 87.81 109 ARG A N 1
ATOM 847 C CA . ARG A 1 109 ? 17.185 -5.270 -13.345 1.00 87.81 109 ARG A CA 1
ATOM 848 C C . ARG A 1 109 ? 16.833 -4.750 -14.737 1.00 87.81 109 ARG A C 1
ATOM 850 O O . ARG A 1 109 ? 17.388 -5.242 -15.715 1.00 87.81 109 ARG A O 1
ATOM 857 N N . GLU A 1 110 ? 15.962 -3.749 -14.821 1.00 86.56 110 GLU A N 1
ATOM 858 C CA . GLU A 1 110 ? 15.600 -3.103 -16.085 1.00 86.56 110 GLU A CA 1
ATOM 859 C C . GLU A 1 110 ? 16.797 -2.374 -16.713 1.00 86.56 110 GLU A C 1
ATOM 861 O O . GLU A 1 110 ? 17.027 -2.490 -17.911 1.00 86.56 110 GLU A O 1
ATOM 866 N N . SER A 1 111 ? 17.628 -1.710 -15.903 1.00 85.94 111 SER A N 1
ATOM 867 C CA . SER A 1 111 ? 18.845 -1.042 -16.389 1.00 85.94 111 SER A CA 1
ATOM 868 C C . SER A 1 111 ? 19.944 -2.003 -16.864 1.00 85.94 111 SER A C 1
ATOM 870 O O . SER A 1 111 ? 20.751 -1.646 -17.720 1.00 85.94 111 SER A O 1
ATOM 872 N N . MET A 1 112 ? 19.989 -3.218 -16.307 1.00 79.75 112 MET A N 1
ATOM 873 C CA . MET A 1 112 ? 20.965 -4.254 -16.653 1.00 79.75 112 MET A CA 1
ATOM 874 C C . MET A 1 112 ? 20.573 -5.026 -17.917 1.00 79.75 112 MET A C 1
ATOM 876 O O . MET A 1 112 ? 21.435 -5.645 -18.542 1.00 79.75 112 MET A O 1
ATOM 880 N N . TRP A 1 113 ? 19.296 -5.001 -18.309 1.00 77.44 113 TRP A N 1
ATOM 881 C CA . TRP A 1 113 ? 18.855 -5.618 -19.552 1.00 77.44 113 TRP A CA 1
ATOM 882 C C . TRP A 1 113 ? 19.421 -4.842 -20.749 1.00 77.44 113 TRP A C 1
ATOM 884 O O . TRP A 1 113 ? 18.894 -3.816 -21.174 1.00 77.44 113 TRP A O 1
ATOM 894 N N . VAL A 1 114 ? 20.533 -5.340 -21.292 1.00 66.25 114 VAL A N 1
ATOM 895 C CA . VAL A 1 114 ? 21.041 -4.929 -22.600 1.00 66.25 114 VAL A CA 1
ATOM 896 C C . VAL A 1 114 ? 20.222 -5.692 -23.641 1.00 66.25 114 VAL A C 1
ATOM 898 O O . VAL A 1 114 ? 20.217 -6.923 -23.592 1.00 66.25 114 VAL A O 1
ATOM 901 N N . PRO A 1 115 ? 19.536 -5.018 -24.580 1.00 62.62 115 PRO A N 1
ATOM 902 C CA . PRO A 1 115 ? 18.851 -5.715 -25.657 1.00 62.62 115 PRO A CA 1
ATOM 903 C C . PRO A 1 115 ? 19.847 -6.620 -26.397 1.00 62.62 115 PRO A C 1
ATOM 905 O O . PRO A 1 115 ? 20.85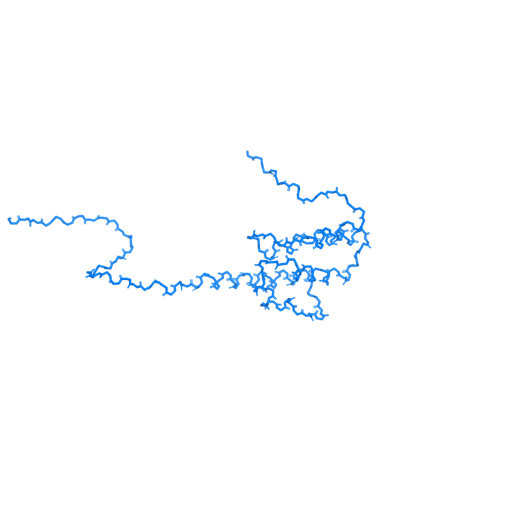2 -6.135 -26.918 1.00 62.62 115 PRO A O 1
ATOM 908 N N . GLU A 1 116 ? 19.555 -7.921 -26.483 1.00 58.47 116 GLU A N 1
ATOM 909 C CA . GLU A 1 116 ? 20.357 -8.920 -27.218 1.00 58.47 116 GLU A CA 1
ATOM 910 C C . GLU A 1 116 ? 20.451 -8.650 -28.739 1.00 58.47 116 GLU A C 1
ATOM 912 O O . GLU A 1 116 ? 21.098 -9.401 -29.464 1.00 58.47 116 GLU A O 1
ATOM 917 N N . ASP A 1 117 ? 19.873 -7.549 -29.236 1.00 56.22 117 ASP A N 1
ATOM 918 C CA . ASP A 1 117 ? 19.903 -7.149 -30.647 1.00 56.22 117 ASP A CA 1
ATOM 919 C C . ASP A 1 117 ? 20.972 -6.095 -31.006 1.00 56.22 117 ASP A C 1
ATOM 921 O O . ASP A 1 117 ? 21.057 -5.674 -32.157 1.00 56.22 117 ASP A O 1
ATOM 925 N N . VAL A 1 118 ? 21.910 -5.741 -30.116 1.00 57.19 118 VAL A N 1
ATOM 926 C CA . VAL A 1 118 ? 23.210 -5.212 -30.600 1.00 57.19 118 VAL A CA 1
ATOM 927 C C . VAL A 1 118 ? 24.053 -6.382 -31.123 1.00 57.19 118 VAL A C 1
ATOM 929 O O . VAL A 1 118 ? 25.165 -6.658 -30.685 1.00 57.19 118 VAL A O 1
ATOM 932 N N . SER A 1 119 ? 23.519 -7.093 -32.117 1.00 52.38 119 SER A N 1
ATOM 933 C CA . SER A 1 119 ? 24.372 -7.764 -33.084 1.00 52.38 119 SER A CA 1
ATOM 934 C C . SER A 1 119 ? 25.100 -6.657 -33.842 1.00 52.38 119 SER A C 1
ATOM 936 O O . SER A 1 119 ? 24.435 -5.796 -34.426 1.00 52.38 119 SER A O 1
ATOM 938 N N . PRO A 1 120 ? 26.446 -6.626 -33.866 1.00 52.44 120 PRO A N 1
ATOM 939 C CA . PRO A 1 120 ? 27.152 -5.765 -34.793 1.00 52.44 120 PRO A CA 1
ATOM 940 C C . PRO A 1 120 ? 26.671 -6.163 -36.183 1.00 52.44 120 PRO A C 1
ATOM 942 O O . PRO A 1 120 ? 27.014 -7.238 -36.677 1.00 52.44 120 PRO A O 1
ATOM 945 N N . GLN A 1 121 ? 25.842 -5.325 -36.804 1.00 54.12 121 GLN A N 1
ATOM 946 C CA . GLN A 1 121 ? 25.578 -5.435 -38.225 1.00 54.12 121 GLN A CA 1
ATOM 947 C C . GLN A 1 121 ? 26.940 -5.234 -38.877 1.00 54.12 121 GLN A C 1
ATOM 949 O O . GLN A 1 121 ? 27.437 -4.112 -38.992 1.00 54.12 121 GLN A O 1
ATOM 954 N N . ARG A 1 122 ? 27.605 -6.346 -39.206 1.00 51.09 122 ARG A N 1
ATOM 955 C CA . ARG A 1 122 ? 28.820 -6.346 -40.005 1.00 51.09 122 ARG A CA 1
ATOM 956 C C . ARG A 1 122 ? 28.360 -5.852 -41.370 1.00 51.09 122 ARG A C 1
ATOM 958 O O . ARG A 1 122 ? 27.899 -6.635 -42.196 1.00 51.09 122 ARG A O 1
ATOM 965 N N . GLY A 1 123 ? 28.392 -4.532 -41.551 1.00 50.84 123 GLY A N 1
ATOM 966 C CA . GLY A 1 123 ? 28.085 -3.905 -42.825 1.00 50.84 123 GLY A CA 1
ATOM 967 C C . GLY A 1 123 ? 28.931 -4.567 -43.917 1.00 50.84 123 GLY A C 1
ATOM 968 O O . GLY A 1 123 ? 30.035 -5.037 -43.625 1.00 50.84 123 GLY A O 1
ATOM 969 N N . PRO A 1 124 ? 28.449 -4.629 -45.168 1.00 50.44 124 PRO A N 1
ATOM 970 C CA . PRO A 1 124 ? 29.113 -5.371 -46.241 1.00 50.44 124 PRO A CA 1
ATOM 971 C C . PRO A 1 124 ? 30.528 -4.881 -46.596 1.00 50.44 124 PRO A C 1
ATOM 973 O O . PRO A 1 124 ? 31.156 -5.466 -47.466 1.00 50.44 124 PRO A O 1
ATOM 976 N N . MET A 1 125 ? 31.064 -3.861 -45.922 1.00 47.31 125 MET A N 1
ATOM 977 C CA . MET A 1 125 ? 32.455 -3.422 -46.005 1.00 47.31 125 MET A CA 1
ATOM 978 C C . MET A 1 125 ? 32.886 -2.983 -44.598 1.00 47.31 125 MET A C 1
ATOM 980 O O . MET A 1 125 ? 32.206 -2.155 -43.998 1.00 47.31 125 MET A O 1
ATOM 984 N N . GLY A 1 126 ? 33.953 -3.573 -44.050 1.00 48.94 126 GLY A N 1
ATOM 985 C CA . GLY A 1 126 ? 34.346 -3.523 -42.631 1.00 48.94 126 GLY A CA 1
ATOM 986 C C . GLY A 1 126 ? 34.720 -2.155 -42.042 1.00 48.94 126 GLY A C 1
ATOM 987 O O . GLY A 1 126 ? 35.853 -1.964 -41.612 1.00 48.94 126 GLY A O 1
ATOM 988 N N . TRP A 1 127 ? 33.764 -1.236 -41.942 1.00 42.91 127 TRP A N 1
ATOM 989 C CA . TRP A 1 127 ? 33.873 -0.016 -41.147 1.00 42.91 127 TRP A CA 1
ATOM 990 C C . TRP A 1 127 ? 33.293 -0.264 -39.752 1.00 42.91 127 TRP A C 1
ATOM 992 O O . TRP A 1 127 ? 32.128 -0.633 -39.609 1.00 42.91 127 TRP A O 1
ATOM 1002 N N . VAL A 1 128 ? 34.106 -0.059 -38.715 1.00 41.00 128 VAL A N 1
ATOM 1003 C CA . VAL A 1 128 ? 33.651 -0.016 -37.320 1.00 41.00 128 VAL A CA 1
ATOM 1004 C C . VAL A 1 128 ? 33.340 1.441 -36.991 1.00 41.00 128 VAL A C 1
ATOM 1006 O O . VAL A 1 128 ? 34.236 2.283 -37.007 1.00 41.00 128 VAL A O 1
ATOM 1009 N N . LEU A 1 129 ? 32.077 1.755 -36.704 1.00 42.47 129 LEU A N 1
ATOM 1010 C CA . LEU A 1 129 ? 31.688 3.067 -36.190 1.00 42.47 129 LEU A CA 1
ATOM 1011 C C . LEU A 1 129 ? 32.043 3.132 -34.700 1.00 42.47 129 LEU A C 1
ATOM 1013 O O . LEU A 1 129 ? 31.253 2.735 -33.847 1.00 42.47 129 LEU A O 1
ATOM 1017 N N . THR A 1 130 ? 33.240 3.612 -34.369 1.00 52.06 130 THR A N 1
ATOM 1018 C CA . THR A 1 130 ? 33.535 4.046 -32.999 1.00 52.06 130 THR A CA 1
ATOM 1019 C C . THR A 1 130 ? 32.924 5.426 -32.792 1.00 52.06 130 THR A C 1
ATOM 1021 O O . THR A 1 130 ? 33.224 6.358 -33.539 1.00 52.06 130 THR A O 1
ATOM 1024 N N . GLY A 1 131 ? 32.040 5.541 -31.803 1.00 40.19 131 GLY A N 1
ATOM 1025 C CA . GLY A 1 131 ? 31.358 6.784 -31.467 1.00 40.19 131 GLY A CA 1
ATOM 1026 C C . GLY A 1 131 ? 32.315 7.951 -31.203 1.00 40.19 131 GLY A C 1
ATOM 1027 O O . GLY A 1 131 ? 33.362 7.788 -30.585 1.00 40.19 131 GLY A O 1
ATOM 1028 N N . SER A 1 132 ? 31.885 9.127 -31.661 1.00 48.28 132 SER A N 1
ATOM 1029 C CA . SER A 1 132 ? 32.236 10.461 -31.165 1.00 48.28 132 SER A CA 1
ATOM 1030 C C . SER A 1 132 ? 33.724 10.768 -30.950 1.00 48.28 132 SER A C 1
ATOM 1032 O O . SER A 1 132 ? 34.220 10.653 -29.836 1.00 48.28 132 SER A O 1
ATOM 1034 N N . HIS A 1 133 ? 34.394 11.292 -31.982 1.00 39.19 133 HIS A N 1
ATOM 1035 C CA . HIS A 1 133 ? 35.200 12.523 -31.908 1.00 39.19 133 HIS A CA 1
ATOM 1036 C C . HIS A 1 133 ? 35.433 13.082 -33.321 1.00 39.19 133 HIS A C 1
ATOM 1038 O O . HIS A 1 133 ? 35.375 12.359 -34.311 1.00 39.19 133 HIS A O 1
ATOM 1044 N N . GLY A 1 134 ? 35.587 14.402 -33.389 1.00 38.56 134 GLY A N 1
ATOM 1045 C CA . GLY A 1 134 ? 35.446 15.224 -34.583 1.00 38.56 134 GLY A CA 1
ATOM 1046 C C . GLY A 1 134 ? 36.345 14.906 -35.783 1.00 38.56 134 GLY A C 1
ATOM 1047 O O . GLY A 1 134 ? 37.418 14.321 -35.696 1.00 38.56 134 GLY A O 1
ATOM 1048 N N . VAL A 1 135 ? 35.819 15.379 -36.907 1.00 39.31 135 VAL A N 1
ATOM 1049 C CA . VAL A 1 135 ? 36.308 15.409 -38.285 1.00 39.31 135 VAL A CA 1
ATOM 1050 C C . VAL A 1 135 ? 37.798 15.754 -38.425 1.00 39.31 135 VAL A C 1
ATOM 1052 O O . VAL A 1 135 ? 38.244 16.788 -37.932 1.00 39.31 135 VAL A O 1
ATOM 1055 N N . LEU A 1 136 ? 38.518 14.981 -39.246 1.00 38.06 136 LEU A N 1
ATOM 1056 C CA . LEU A 1 136 ? 39.666 15.479 -40.009 1.00 38.06 136 LEU A CA 1
ATOM 1057 C C . LEU A 1 136 ? 39.556 14.986 -41.465 1.00 38.06 136 LEU A C 1
ATOM 1059 O O . LEU A 1 136 ? 39.511 13.772 -41.677 1.00 38.06 136 LEU A O 1
ATOM 1063 N N . PRO A 1 137 ? 39.503 15.865 -42.482 1.00 41.09 137 PRO A N 1
ATOM 1064 C CA . PRO A 1 137 ? 39.579 15.427 -43.869 1.00 41.09 137 PRO A CA 1
ATOM 1065 C C . PRO A 1 137 ? 41.036 15.104 -44.225 1.00 41.09 137 PRO A C 1
ATOM 1067 O O . PRO A 1 137 ? 41.907 15.968 -44.155 1.00 41.09 137 PRO A O 1
ATOM 1070 N N . GLN A 1 138 ? 41.304 13.863 -44.629 1.00 43.78 138 GLN A N 1
ATOM 1071 C CA . GLN A 1 138 ? 42.543 13.514 -45.325 1.00 43.78 138 GLN A CA 1
ATOM 1072 C C . GLN A 1 138 ? 42.366 13.862 -46.808 1.00 43.78 138 GLN A C 1
ATOM 1074 O O . GLN A 1 138 ? 41.623 13.194 -47.526 1.00 43.78 138 GLN A O 1
ATOM 1079 N N . THR A 1 139 ? 43.025 14.924 -47.269 1.00 54.97 139 THR A N 1
ATOM 1080 C CA . THR A 1 139 ? 43.217 15.191 -48.699 1.00 54.97 139 THR A CA 1
ATOM 1081 C C . THR A 1 139 ? 44.220 14.181 -49.244 1.00 54.97 139 THR A C 1
ATOM 1083 O O . THR A 1 139 ? 45.395 14.228 -48.883 1.00 54.97 139 THR A O 1
ATOM 1086 N N . THR A 1 140 ? 43.774 13.270 -50.105 1.00 47.31 140 THR A N 1
ATOM 1087 C CA . THR A 1 140 ? 44.680 12.472 -50.942 1.00 47.31 140 THR A CA 1
ATOM 1088 C C . THR A 1 140 ? 44.906 13.204 -52.270 1.00 47.31 140 THR A C 1
ATOM 1090 O O . THR A 1 140 ? 43.944 13.728 -52.838 1.00 47.31 140 THR A O 1
ATOM 1093 N N . PRO A 1 141 ? 46.159 13.313 -52.746 1.00 46.06 141 PRO A N 1
ATOM 1094 C CA . PRO A 1 141 ? 46.468 13.930 -54.029 1.00 46.06 141 PRO A CA 1
ATOM 1095 C C . PRO A 1 141 ? 46.081 12.969 -55.157 1.00 46.06 141 PRO A C 1
ATOM 1097 O O . PRO A 1 141 ? 46.246 11.756 -55.027 1.00 46.06 141 PRO A O 1
ATOM 1100 N N . HIS A 1 142 ? 45.558 13.516 -56.249 1.00 46.88 142 HIS A N 1
ATOM 1101 C CA . HIS A 1 142 ? 45.316 12.771 -57.478 1.00 46.88 142 HIS A CA 1
A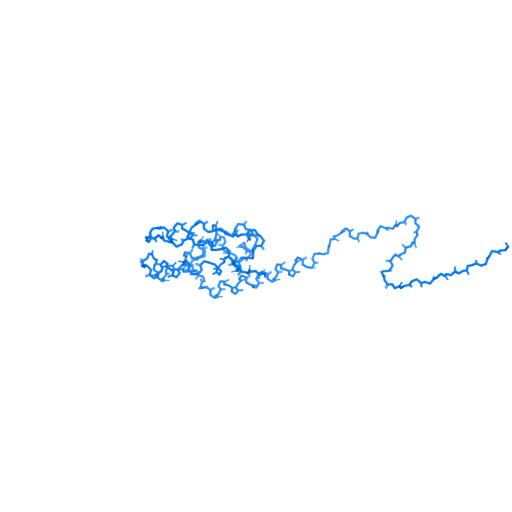TOM 1102 C C . HIS A 1 142 ? 46.513 12.986 -58.415 1.00 46.88 142 HIS A C 1
ATOM 1104 O O . HIS A 1 142 ? 46.940 14.133 -58.574 1.00 46.88 142 HIS A O 1
ATOM 1110 N N . ASP A 1 143 ? 47.047 11.888 -58.962 1.00 55.19 143 ASP A N 1
ATOM 1111 C CA . ASP A 1 143 ? 47.968 11.859 -60.114 1.00 55.19 143 ASP A CA 1
ATOM 1112 C C . ASP A 1 143 ? 47.393 12.630 -61.316 1.00 55.19 143 ASP A C 1
ATOM 1114 O O . ASP A 1 143 ? 46.152 12.546 -61.529 1.00 55.19 143 ASP A O 1
#